Protein AF-A8WKH9-F1 (afdb_monomer_lite)

Foldseek 3Di:
DDPPDLDLVLLLVLLVVLLVCLVVVVLQVNLVSLVVSLVSCCVVPNDQFLLNVLSVVLNVCSVVVPDDDSVVSSVSSDPPDRDRDPVVVVCVVVVNDDDDPPPPDDDDDDDDD

pLDDT: mean 79.99, std 15.85, range [44.28, 95.06]

Sequence (113 aa):
MCFPKADRHVGFQLLHIVKALVEKDERDEAMPYAFDAMNIFEVCFGLDHPYYLQTLALWTYLEKKLPKTKEELVQLTNFSDNRPIDIVTLLKRANMLPSSPYAASTAQPVSTA

Secondary structure (DSSP, 8-state):
---TT--HHHHHHHHHHHHHHHHTT-HHHHHHHHHHHHHHHHHHH-TTSHHHHHHHHHHHHHHTT----HHHHHHHH-----PPP-HHHHHHHTT-SPS-TTSS---------

Structure (mmCIF, N/CA/C/O backbone):
data_AF-A8WKH9-F1
#
_entry.id   AF-A8WKH9-F1
#
loop_
_atom_site.group_PDB
_atom_site.id
_atom_site.type_symbol
_atom_site.label_atom_id
_atom_site.label_alt_id
_atom_site.label_comp_id
_atom_site.label_asym_id
_atom_site.label_entity_id
_atom_site.label_seq_id
_atom_site.pdbx_PDB_ins_code
_atom_site.Cartn_x
_atom_site.Cartn_y
_atom_site.Cartn_z
_atom_site.occupancy
_atom_site.B_iso_or_equiv
_atom_site.auth_seq_id
_atom_site.auth_comp_id
_atom_site.auth_asym_id
_atom_site.auth_atom_id
_atom_site.pdbx_PDB_model_num
ATOM 1 N N . MET A 1 1 ? -0.936 -0.571 -24.341 1.00 44.84 1 MET A N 1
ATOM 2 C CA . MET A 1 1 ? -1.092 0.381 -23.224 1.00 44.84 1 MET A CA 1
ATOM 3 C C . MET A 1 1 ? 0.220 1.127 -23.087 1.00 44.84 1 MET A C 1
ATOM 5 O O . MET A 1 1 ? 1.225 0.512 -22.767 1.00 44.84 1 MET A O 1
ATOM 9 N N . CYS A 1 2 ? 0.251 2.402 -23.467 1.00 44.28 2 CYS A N 1
ATOM 10 C CA . CYS A 1 2 ? 1.398 3.262 -23.188 1.00 44.28 2 CYS A CA 1
ATOM 11 C C . CYS A 1 2 ? 1.405 3.477 -21.665 1.00 44.28 2 CYS A C 1
ATOM 13 O O . CYS A 1 2 ? 0.349 3.806 -21.131 1.00 44.28 2 CYS A O 1
ATOM 15 N N . PHE A 1 3 ? 2.521 3.234 -20.974 1.00 46.69 3 PHE A N 1
ATOM 16 C CA . PHE A 1 3 ? 2.698 3.504 -19.539 1.00 46.69 3 PHE A CA 1
ATOM 17 C C . PHE A 1 3 ? 3.619 4.724 -19.391 1.00 46.69 3 PHE A C 1
ATOM 19 O O . PHE A 1 3 ? 4.812 4.555 -19.152 1.00 46.69 3 PHE A O 1
ATOM 26 N N . PRO A 1 4 ? 3.143 5.973 -19.558 1.00 49.19 4 PRO A N 1
ATOM 27 C CA . PRO A 1 4 ? 4.038 7.121 -19.528 1.00 49.19 4 PRO A CA 1
ATOM 28 C C . PRO A 1 4 ? 4.477 7.516 -18.112 1.00 49.19 4 PRO A C 1
ATOM 30 O O . PRO A 1 4 ? 5.214 8.486 -17.989 1.00 49.19 4 PRO A O 1
ATOM 33 N N . LYS A 1 5 ? 4.006 6.865 -17.034 1.00 58.31 5 LYS A N 1
ATOM 34 C CA . LYS A 1 5 ? 4.234 7.356 -15.659 1.00 58.31 5 LYS A CA 1
ATOM 35 C C . LYS A 1 5 ? 4.304 6.272 -14.575 1.00 58.31 5 LYS A C 1
ATOM 37 O O . LYS A 1 5 ? 3.821 6.500 -13.471 1.00 58.31 5 LYS A O 1
ATOM 42 N N . ALA A 1 6 ? 4.928 5.120 -14.827 1.00 66.44 6 ALA A N 1
ATOM 43 C CA . ALA A 1 6 ? 5.422 4.286 -13.719 1.00 66.44 6 ALA A CA 1
ATOM 44 C C . ALA A 1 6 ? 6.651 4.972 -13.081 1.00 66.44 6 ALA A C 1
ATOM 46 O O . ALA A 1 6 ? 7.778 4.491 -13.154 1.00 66.44 6 ALA A O 1
ATOM 47 N N . ASP A 1 7 ? 6.438 6.181 -12.559 1.00 83.00 7 ASP A N 1
ATOM 48 C CA . ASP A 1 7 ? 7.432 6.962 -11.845 1.00 83.00 7 ASP A CA 1
ATOM 49 C C . ASP A 1 7 ? 7.248 6.685 -10.355 1.00 83.00 7 ASP A C 1
ATOM 51 O O . ASP A 1 7 ? 6.198 6.978 -9.776 1.00 83.00 7 ASP A O 1
ATOM 55 N N . ARG A 1 8 ? 8.291 6.142 -9.722 1.00 83.94 8 ARG A N 1
ATOM 56 C CA . ARG A 1 8 ? 8.298 5.837 -8.287 1.00 83.94 8 ARG A CA 1
ATOM 57 C C . ARG A 1 8 ? 7.854 7.023 -7.421 1.00 83.94 8 ARG A C 1
ATOM 59 O O . ARG A 1 8 ? 7.223 6.808 -6.392 1.00 83.94 8 ARG A O 1
ATOM 66 N N . HIS A 1 9 ? 8.152 8.265 -7.817 1.00 88.44 9 HIS A N 1
ATOM 67 C CA . HIS A 1 9 ? 7.784 9.457 -7.051 1.00 88.44 9 HIS A CA 1
ATOM 68 C C . HIS A 1 9 ? 6.270 9.670 -7.036 1.00 88.44 9 HIS A C 1
ATOM 70 O O . HIS A 1 9 ? 5.735 10.085 -6.012 1.00 88.44 9 HIS A O 1
ATOM 76 N N . VAL A 1 10 ? 5.575 9.326 -8.126 1.00 90.44 10 VAL A N 1
ATOM 77 C CA . VAL A 1 10 ? 4.106 9.339 -8.170 1.00 90.44 10 VAL A CA 1
ATOM 78 C C . VAL A 1 10 ? 3.547 8.306 -7.191 1.00 90.44 10 VAL A C 1
ATOM 80 O O . VAL A 1 10 ? 2.630 8.624 -6.442 1.00 90.44 10 VAL A O 1
ATOM 83 N N . GLY A 1 11 ? 4.154 7.117 -7.103 1.00 90.75 11 GLY A N 1
ATOM 84 C CA . GLY A 1 11 ? 3.787 6.106 -6.101 1.00 90.75 11 GLY A CA 1
ATOM 85 C C . GLY A 1 11 ? 3.882 6.630 -4.660 1.00 90.75 11 GLY A C 1
ATOM 86 O O . GLY A 1 11 ? 2.943 6.487 -3.879 1.00 90.75 11 GLY A O 1
ATOM 87 N N . PHE A 1 12 ? 4.969 7.329 -4.316 1.00 91.44 12 PHE A N 1
ATOM 88 C CA . PHE A 1 12 ? 5.108 7.955 -2.993 1.00 91.44 12 PHE A CA 1
ATOM 89 C C . PHE A 1 12 ? 4.119 9.108 -2.760 1.00 91.44 12 PHE A C 1
ATOM 91 O O . PHE A 1 12 ? 3.596 9.253 -1.656 1.00 91.44 12 PHE A O 1
ATOM 98 N N . GLN A 1 13 ? 3.823 9.915 -3.783 1.00 92.56 13 GLN A N 1
ATOM 99 C CA . GLN A 1 13 ? 2.819 10.981 -3.685 1.00 92.56 13 GLN A CA 1
ATOM 100 C C . GLN A 1 13 ? 1.420 10.423 -3.411 1.00 92.56 13 GLN A C 1
ATOM 102 O O . GLN A 1 13 ? 0.714 10.944 -2.549 1.00 92.56 13 GLN A O 1
ATOM 107 N N . LEU A 1 14 ? 1.044 9.341 -4.096 1.00 93.50 14 LEU A N 1
ATOM 108 C CA . LEU A 1 14 ? -0.220 8.646 -3.859 1.00 93.50 14 LEU A CA 1
ATOM 109 C C . LEU A 1 14 ? -0.314 8.149 -2.415 1.00 93.50 14 LEU A C 1
ATOM 111 O O . LEU A 1 14 ? -1.353 8.303 -1.784 1.00 93.50 14 LEU A O 1
ATOM 115 N N . LEU A 1 15 ? 0.779 7.652 -1.838 1.00 93.12 15 LEU A N 1
ATOM 116 C CA . LEU A 1 15 ? 0.777 7.215 -0.442 1.00 93.12 15 LEU A CA 1
ATOM 117 C C . LEU A 1 15 ? 0.645 8.344 0.575 1.00 93.12 15 LEU A C 1
ATOM 119 O O . LEU A 1 15 ? 0.023 8.143 1.617 1.00 93.12 15 LEU A O 1
ATOM 123 N N . HIS A 1 16 ? 1.146 9.542 0.276 1.00 93.44 16 HIS A N 1
ATOM 124 C CA . HIS A 1 16 ? 0.848 10.712 1.102 1.00 93.44 16 HIS A CA 1
ATOM 125 C C . HIS A 1 16 ? -0.643 11.073 1.067 1.00 93.44 16 HIS A C 1
ATOM 127 O O . HIS A 1 16 ? -1.203 11.434 2.103 1.00 93.44 16 HIS A O 1
ATOM 133 N N . ILE A 1 17 ? -1.297 10.934 -0.091 1.00 94.19 17 ILE A N 1
ATOM 134 C CA . ILE A 1 17 ? -2.749 11.130 -0.219 1.00 94.19 17 ILE A CA 1
ATOM 135 C C . ILE A 1 17 ? -3.492 10.066 0.596 1.00 94.19 17 ILE A C 1
ATOM 137 O O . ILE A 1 17 ? -4.343 10.409 1.413 1.00 94.19 17 ILE A O 1
ATOM 141 N N . VAL A 1 18 ? -3.119 8.790 0.448 1.00 94.31 18 VAL A N 1
ATOM 142 C CA . VAL A 1 18 ? -3.693 7.677 1.222 1.00 94.31 18 VAL A CA 1
ATOM 143 C C . VAL A 1 18 ? -3.569 7.929 2.722 1.00 94.31 18 VAL A C 1
ATOM 145 O O . VAL A 1 18 ? -4.553 7.790 3.443 1.00 94.31 18 VAL A O 1
ATOM 148 N N . LYS A 1 19 ? -2.392 8.353 3.196 1.00 94.38 19 LYS A N 1
ATOM 149 C CA . LYS A 1 19 ? -2.171 8.698 4.604 1.00 94.38 19 LYS A CA 1
ATOM 150 C C . LYS A 1 19 ? -3.145 9.777 5.083 1.00 94.38 19 LYS A C 1
ATOM 152 O O . LYS A 1 19 ? -3.798 9.583 6.105 1.00 94.38 19 LYS A O 1
ATOM 157 N N . ALA A 1 20 ? -3.276 10.872 4.335 1.00 94.88 20 ALA A N 1
ATOM 158 C CA . ALA A 1 20 ? -4.173 11.969 4.692 1.00 94.88 20 ALA A CA 1
ATOM 159 C C . ALA A 1 20 ? -5.651 11.534 4.733 1.00 94.88 20 ALA A C 1
ATOM 161 O O . ALA A 1 20 ? -6.395 11.961 5.613 1.00 94.88 20 ALA A O 1
ATOM 162 N N . LEU A 1 21 ? -6.077 10.668 3.809 1.00 94.50 21 LEU A N 1
ATOM 163 C CA . LEU A 1 21 ? -7.440 10.128 3.774 1.00 94.50 21 LEU A CA 1
ATOM 164 C C . LEU A 1 21 ? -7.699 9.161 4.939 1.00 94.50 21 LEU A C 1
ATOM 166 O O . LEU A 1 21 ? -8.734 9.239 5.595 1.00 94.50 21 LEU A O 1
ATOM 170 N N . VAL A 1 22 ? -6.737 8.293 5.266 1.00 92.81 22 VAL A N 1
ATOM 171 C CA . VAL A 1 22 ? -6.828 7.382 6.420 1.00 92.81 22 VAL A CA 1
ATOM 172 C C . VAL A 1 22 ? -6.906 8.156 7.741 1.00 92.81 22 VAL A C 1
ATOM 174 O O . VAL A 1 22 ? -7.696 7.790 8.612 1.00 92.81 22 VAL A O 1
ATOM 177 N N . GLU A 1 23 ? -6.143 9.243 7.891 1.00 92.81 23 GLU A N 1
ATOM 178 C CA . GLU A 1 23 ? -6.214 10.129 9.064 1.00 92.81 23 GLU A CA 1
ATOM 179 C C . GLU A 1 23 ? -7.608 10.768 9.219 1.00 92.81 23 GLU A C 1
ATOM 181 O O . GLU A 1 23 ? -8.110 10.895 10.339 1.00 92.81 23 GLU A O 1
ATOM 186 N N . LYS A 1 24 ? -8.276 11.082 8.101 1.00 93.44 24 LYS A N 1
ATOM 187 C CA . LYS A 1 24 ? -9.663 11.581 8.057 1.00 93.44 24 LYS A CA 1
ATOM 188 C C . LYS A 1 24 ? -10.739 10.496 8.165 1.00 93.44 24 LYS A C 1
ATOM 190 O O . LYS A 1 24 ? -11.915 10.829 8.246 1.00 93.44 24 LYS A O 1
ATOM 195 N N . ASP A 1 25 ? -10.355 9.219 8.220 1.00 90.94 25 ASP A N 1
ATOM 196 C CA . ASP A 1 25 ? -11.254 8.053 8.143 1.00 90.94 25 ASP A CA 1
ATOM 197 C C . ASP A 1 25 ? -11.980 7.871 6.796 1.00 90.94 25 ASP A C 1
ATOM 199 O O . ASP A 1 25 ? -12.921 7.087 6.690 1.00 90.94 25 ASP A O 1
ATOM 203 N N . GLU A 1 26 ? -11.506 8.527 5.739 1.00 93.94 26 GLU A N 1
ATOM 204 C CA . GLU A 1 26 ? -12.026 8.438 4.369 1.00 93.94 26 GLU A CA 1
ATOM 205 C C . GLU A 1 26 ? -11.434 7.202 3.656 1.00 93.94 26 GLU A C 1
ATOM 207 O O . GLU A 1 26 ? -10.787 7.281 2.612 1.00 93.94 26 GLU A O 1
ATOM 212 N N . ARG A 1 27 ? -11.609 6.015 4.259 1.00 91.62 27 ARG A N 1
ATOM 213 C CA . ARG A 1 27 ? -10.962 4.760 3.815 1.00 91.62 27 ARG A CA 1
ATOM 214 C C . ARG A 1 27 ? -11.399 4.311 2.421 1.00 91.62 27 ARG A C 1
ATOM 216 O O . ARG A 1 27 ? -10.579 3.791 1.667 1.00 91.62 27 ARG A O 1
ATOM 223 N N . ASP A 1 28 ? -12.671 4.519 2.089 1.00 93.06 28 ASP A N 1
ATOM 224 C CA . ASP A 1 28 ? -13.226 4.171 0.777 1.00 93.06 28 ASP A CA 1
ATOM 225 C C . ASP A 1 28 ? -12.594 5.030 -0.338 1.00 93.06 28 ASP A C 1
ATOM 227 O O . ASP A 1 28 ? -12.317 4.523 -1.424 1.00 93.06 28 ASP A O 1
ATOM 231 N N . GLU A 1 29 ? -12.277 6.299 -0.052 1.00 93.81 29 GLU A N 1
ATOM 232 C CA . GLU A 1 29 ? -11.563 7.182 -0.983 1.00 93.81 29 GLU A CA 1
ATOM 233 C C . GLU A 1 29 ? -10.070 6.855 -1.059 1.00 93.81 29 GLU A C 1
ATOM 235 O O . GLU A 1 29 ? -9.459 7.003 -2.113 1.00 93.81 29 GLU A O 1
ATOM 240 N N . ALA A 1 30 ? -9.473 6.373 0.035 1.00 94.06 30 ALA A N 1
ATOM 241 C CA . ALA A 1 30 ? -8.062 5.991 0.092 1.00 94.06 30 ALA A CA 1
ATOM 242 C C . ALA A 1 30 ? -7.735 4.747 -0.756 1.00 94.06 30 ALA A C 1
ATOM 244 O O . ALA A 1 30 ? -6.632 4.627 -1.292 1.00 94.06 30 ALA A O 1
ATOM 245 N N . MET A 1 31 ? -8.687 3.820 -0.885 1.00 94.44 31 MET A N 1
ATOM 246 C CA . MET A 1 31 ? -8.515 2.534 -1.566 1.00 94.44 31 MET A CA 1
ATOM 247 C C . MET A 1 31 ? -7.989 2.639 -3.015 1.00 94.44 31 MET A C 1
ATOM 249 O O . MET A 1 31 ? -6.982 1.984 -3.302 1.00 94.44 31 MET A O 1
ATOM 253 N N . PRO A 1 32 ? -8.595 3.420 -3.936 1.00 94.44 32 PRO A N 1
ATOM 254 C CA . PRO A 1 32 ? -8.101 3.525 -5.312 1.00 94.44 32 PRO A CA 1
ATOM 255 C C . PRO A 1 32 ? -6.677 4.094 -5.393 1.00 94.44 32 PRO A C 1
ATOM 257 O O . PRO A 1 32 ? -5.867 3.600 -6.171 1.00 94.44 32 PRO A O 1
ATOM 260 N N . TYR A 1 33 ? -6.321 5.059 -4.538 1.00 95.06 33 TYR A N 1
ATOM 261 C CA . TYR A 1 33 ? -4.959 5.605 -4.506 1.00 95.06 33 TYR A CA 1
ATOM 262 C C . TYR A 1 33 ? -3.933 4.579 -4.003 1.00 95.06 33 TYR A C 1
ATOM 264 O O . TYR A 1 33 ? -2.812 4.532 -4.510 1.00 95.06 33 TYR A O 1
ATOM 272 N N . ALA A 1 34 ? -4.308 3.736 -3.034 1.00 94.31 34 ALA A N 1
ATOM 273 C CA . ALA A 1 34 ? -3.459 2.643 -2.563 1.00 94.31 34 ALA A CA 1
ATOM 274 C C . ALA A 1 34 ? -3.245 1.578 -3.654 1.00 94.31 34 ALA A C 1
ATOM 276 O O . ALA A 1 34 ? -2.133 1.072 -3.803 1.00 94.31 34 ALA A O 1
ATOM 277 N N . PHE A 1 35 ? -4.281 1.280 -4.445 1.00 94.69 35 PHE A N 1
ATOM 278 C CA . PHE A 1 35 ? -4.195 0.371 -5.589 1.00 94.69 35 PHE A CA 1
ATOM 279 C C . PHE A 1 35 ? -3.263 0.910 -6.685 1.00 94.69 35 PHE A C 1
ATOM 281 O O . PHE A 1 35 ? -2.373 0.198 -7.152 1.00 94.69 35 PHE A O 1
ATOM 288 N N . ASP A 1 36 ? -3.399 2.186 -7.050 1.00 93.94 36 ASP A N 1
ATOM 289 C CA . ASP A 1 36 ? -2.523 2.815 -8.044 1.00 93.94 36 ASP A CA 1
ATOM 290 C C . ASP A 1 36 ? -1.061 2.863 -7.570 1.00 93.94 36 ASP A C 1
ATOM 292 O O . ASP A 1 36 ? -0.146 2.555 -8.339 1.00 93.94 36 ASP A O 1
ATOM 296 N N . ALA A 1 37 ? -0.823 3.177 -6.290 1.00 92.94 37 ALA A N 1
ATOM 297 C CA . ALA A 1 37 ? 0.515 3.157 -5.701 1.00 92.94 37 ALA A CA 1
ATOM 298 C C . ALA A 1 37 ? 1.138 1.752 -5.731 1.00 92.94 37 ALA A C 1
ATOM 300 O O . ALA A 1 37 ? 2.309 1.604 -6.086 1.00 92.94 37 ALA A O 1
ATOM 301 N N . MET A 1 38 ? 0.348 0.721 -5.408 1.00 93.94 38 MET A N 1
ATOM 302 C CA . MET A 1 38 ? 0.768 -0.680 -5.466 1.00 93.94 38 MET A CA 1
ATOM 303 C C . MET A 1 38 ? 1.217 -1.068 -6.877 1.00 93.94 38 MET A C 1
ATOM 305 O O . MET A 1 38 ? 2.319 -1.591 -7.035 1.00 93.94 38 MET A O 1
ATOM 309 N N . ASN A 1 39 ? 0.412 -0.757 -7.897 1.00 92.31 39 ASN A N 1
ATOM 310 C CA . ASN A 1 39 ? 0.727 -1.071 -9.294 1.00 92.31 39 ASN A CA 1
ATOM 311 C C . ASN A 1 39 ? 2.011 -0.370 -9.764 1.00 92.31 39 ASN A C 1
ATOM 313 O O . ASN A 1 39 ? 2.823 -0.957 -10.478 1.00 92.31 39 ASN A O 1
ATOM 317 N N . ILE A 1 40 ? 2.235 0.883 -9.347 1.00 91.31 40 ILE A N 1
ATOM 318 C CA . ILE A 1 40 ? 3.487 1.594 -9.649 1.00 91.31 40 ILE A CA 1
ATOM 319 C C . ILE A 1 40 ? 4.672 0.890 -8.984 1.00 91.31 40 ILE A C 1
ATOM 321 O O . ILE A 1 40 ? 5.702 0.691 -9.623 1.00 91.31 40 ILE A O 1
ATOM 325 N N . PHE A 1 41 ? 4.548 0.494 -7.717 1.00 90.94 41 PHE A N 1
ATOM 326 C CA . PHE A 1 41 ? 5.633 -0.177 -7.003 1.00 90.94 41 PHE A CA 1
ATOM 327 C C . PHE A 1 41 ? 5.935 -1.575 -7.527 1.00 90.94 41 PHE A C 1
ATOM 329 O O . PHE A 1 41 ? 7.107 -1.946 -7.574 1.00 90.94 41 PHE A O 1
ATOM 336 N N . GLU A 1 42 ? 4.924 -2.306 -7.984 1.00 91.06 42 GLU A N 1
ATOM 337 C CA . GLU A 1 42 ? 5.105 -3.571 -8.691 1.00 91.06 42 GLU A CA 1
ATOM 338 C C . GLU A 1 42 ? 5.994 -3.387 -9.923 1.00 91.06 42 GLU A C 1
ATOM 340 O O . GLU A 1 42 ? 6.993 -4.086 -10.081 1.00 91.06 42 GLU A O 1
ATOM 345 N N . VAL A 1 43 ? 5.676 -2.397 -10.762 1.00 89.69 43 VAL A N 1
ATOM 346 C CA . VAL A 1 43 ? 6.419 -2.125 -11.999 1.00 89.69 43 VAL A CA 1
ATOM 347 C C . VAL A 1 43 ? 7.816 -1.563 -11.716 1.00 89.69 43 VAL A C 1
ATOM 349 O O . VAL A 1 43 ? 8.771 -1.916 -12.406 1.00 89.69 43 VAL A O 1
ATOM 352 N N . CYS A 1 44 ? 7.962 -0.682 -10.722 1.00 89.06 44 CYS A N 1
ATOM 353 C CA . CYS A 1 44 ? 9.234 -0.017 -10.427 1.00 89.06 44 CYS A CA 1
ATOM 354 C C . CYS A 1 44 ? 10.222 -0.884 -9.641 1.00 89.06 44 CYS A C 1
ATOM 356 O O . CYS A 1 44 ? 11.429 -0.751 -9.845 1.00 89.06 44 CYS A O 1
ATOM 358 N N . PHE A 1 45 ? 9.738 -1.702 -8.705 1.00 87.12 45 PHE A N 1
ATOM 359 C CA . PHE A 1 45 ? 10.585 -2.415 -7.747 1.00 87.12 45 PHE A CA 1
ATOM 360 C C . PHE A 1 45 ? 10.453 -3.940 -7.813 1.00 87.12 45 PHE A C 1
ATOM 362 O O . PHE A 1 45 ? 11.364 -4.639 -7.370 1.00 87.12 45 PHE A O 1
ATOM 369 N N . GLY A 1 46 ? 9.354 -4.458 -8.363 1.00 86.56 46 GLY A N 1
ATOM 370 C CA . GLY A 1 46 ? 9.042 -5.884 -8.383 1.00 86.56 46 GLY A CA 1
ATOM 371 C C . GLY A 1 46 ? 8.254 -6.363 -7.159 1.00 86.56 46 GLY A C 1
ATOM 372 O O . GLY A 1 46 ? 8.117 -5.667 -6.151 1.00 86.56 46 GLY A O 1
ATOM 373 N N . LEU A 1 47 ? 7.744 -7.592 -7.265 1.00 87.38 47 LEU A N 1
ATOM 374 C CA . LEU A 1 47 ? 6.828 -8.212 -6.297 1.00 87.38 47 LEU A CA 1
ATOM 375 C C . LEU A 1 47 ? 7.473 -8.527 -4.938 1.00 87.38 47 LEU A C 1
ATOM 377 O O . LEU A 1 47 ? 6.788 -8.560 -3.921 1.00 87.38 47 LEU A O 1
ATOM 381 N N . ASP A 1 48 ? 8.788 -8.729 -4.900 1.00 84.25 48 ASP A N 1
ATOM 382 C CA . ASP A 1 48 ? 9.503 -9.073 -3.664 1.00 84.25 48 ASP A CA 1
ATOM 383 C C . ASP A 1 48 ? 9.955 -7.835 -2.876 1.00 84.25 48 ASP A C 1
ATOM 385 O O . ASP A 1 48 ? 10.530 -7.946 -1.789 1.00 84.25 48 ASP A O 1
ATOM 389 N N . HIS A 1 49 ? 9.720 -6.631 -3.408 1.00 83.88 49 HIS A N 1
ATOM 390 C CA . HIS A 1 49 ? 10.199 -5.415 -2.772 1.00 83.88 49 HIS A CA 1
ATOM 391 C C . HIS A 1 49 ? 9.339 -5.046 -1.550 1.00 83.88 49 HIS A C 1
ATOM 393 O O . HIS A 1 49 ? 8.107 -5.028 -1.653 1.00 83.88 49 HIS A O 1
ATOM 399 N N . PRO A 1 50 ? 9.945 -4.650 -0.410 1.00 86.38 50 PRO A N 1
ATOM 400 C CA . PRO A 1 50 ? 9.212 -4.259 0.796 1.00 86.38 50 PRO A CA 1
ATOM 401 C C . PRO A 1 50 ? 8.139 -3.198 0.535 1.00 86.38 50 PRO A C 1
ATOM 403 O O . PRO A 1 50 ? 7.043 -3.292 1.075 1.00 86.38 50 PRO A O 1
ATOM 406 N N . TYR A 1 51 ? 8.415 -2.223 -0.335 1.00 88.75 51 TYR A N 1
ATOM 407 C CA . TYR A 1 51 ? 7.448 -1.170 -0.667 1.00 88.75 51 TYR A CA 1
ATOM 408 C C . TYR A 1 51 ? 6.201 -1.700 -1.372 1.00 88.75 51 TYR A C 1
ATOM 410 O O . TYR A 1 51 ? 5.097 -1.252 -1.061 1.00 88.75 51 TYR A O 1
ATOM 418 N N . TYR A 1 52 ? 6.360 -2.661 -2.287 1.00 90.62 52 TYR A N 1
ATOM 419 C CA . TYR A 1 52 ? 5.224 -3.316 -2.927 1.00 90.62 52 TYR A CA 1
ATOM 420 C C . TYR A 1 52 ? 4.425 -4.108 -1.890 1.00 90.62 52 TYR A C 1
ATOM 422 O O . TYR A 1 52 ? 3.237 -3.855 -1.729 1.00 90.62 52 TYR A O 1
ATOM 430 N N . LEU A 1 53 ? 5.079 -4.981 -1.117 1.00 90.62 53 LEU A N 1
ATOM 431 C CA . LEU A 1 53 ? 4.414 -5.839 -0.126 1.00 90.62 53 LEU A CA 1
ATOM 432 C C . LEU A 1 53 ? 3.678 -5.039 0.958 1.00 90.62 53 LEU A C 1
ATOM 434 O O . LEU A 1 53 ? 2.559 -5.376 1.343 1.00 90.62 53 LEU A O 1
ATOM 438 N N . GLN A 1 54 ? 4.288 -3.959 1.444 1.00 90.81 54 GLN A N 1
ATOM 439 C CA . GLN A 1 54 ? 3.696 -3.088 2.455 1.00 90.81 54 GLN A CA 1
ATOM 440 C C . GLN A 1 54 ? 2.492 -2.310 1.897 1.00 90.81 54 GLN A C 1
ATOM 442 O O . GLN A 1 54 ? 1.478 -2.169 2.583 1.00 90.81 54 GLN A O 1
ATOM 447 N N . THR A 1 55 ? 2.563 -1.878 0.636 1.00 92.38 55 THR A N 1
ATOM 448 C CA . THR A 1 55 ? 1.453 -1.188 -0.041 1.00 92.38 55 THR A CA 1
ATOM 449 C C . THR A 1 55 ? 0.325 -2.152 -0.414 1.00 92.38 55 THR A C 1
ATOM 451 O O . THR A 1 55 ? -0.846 -1.821 -0.243 1.00 92.38 55 THR A O 1
ATOM 454 N N . LEU A 1 56 ? 0.659 -3.377 -0.823 1.00 93.50 56 LEU A N 1
ATOM 455 C CA . LEU A 1 56 ? -0.279 -4.479 -1.041 1.00 93.50 56 LEU A CA 1
ATOM 456 C C . LEU A 1 56 ? -1.045 -4.805 0.244 1.00 93.50 56 LEU A C 1
ATOM 458 O O . LEU A 1 56 ? -2.269 -4.949 0.221 1.00 93.50 56 LEU A O 1
ATOM 462 N N . ALA A 1 57 ? -0.344 -4.881 1.379 1.00 91.94 57 ALA A N 1
ATOM 463 C CA . ALA A 1 57 ? -0.976 -5.084 2.676 1.00 91.94 57 ALA A CA 1
ATOM 464 C C . ALA A 1 57 ? -1.952 -3.942 2.993 1.00 91.94 57 ALA A C 1
ATOM 466 O O . ALA A 1 57 ? -3.103 -4.210 3.334 1.00 91.94 57 ALA A O 1
ATOM 467 N N . LEU A 1 58 ? -1.522 -2.685 2.836 1.00 92.69 58 LEU A N 1
ATOM 468 C CA . LEU A 1 58 ? -2.365 -1.504 3.043 1.00 92.69 58 LEU A CA 1
ATOM 469 C C . LEU A 1 58 ? -3.637 -1.549 2.189 1.00 92.69 58 LEU A C 1
ATOM 471 O O . LEU A 1 58 ? -4.735 -1.434 2.730 1.00 92.69 58 LEU A O 1
ATOM 475 N N . TRP A 1 59 ? -3.496 -1.769 0.882 1.00 94.31 59 TRP A N 1
ATOM 476 C CA . TRP A 1 59 ? -4.630 -1.893 -0.029 1.00 94.31 59 TRP A CA 1
ATOM 477 C C . TRP A 1 59 ? -5.566 -3.038 0.380 1.00 94.31 59 TRP A C 1
ATOM 479 O O . TRP A 1 59 ? -6.772 -2.826 0.468 1.00 94.31 59 TRP A O 1
ATOM 489 N N . THR A 1 60 ? -5.028 -4.206 0.747 1.00 92.50 60 THR A N 1
ATOM 490 C CA . THR A 1 60 ? -5.832 -5.360 1.191 1.00 92.50 60 THR A CA 1
ATOM 491 C C . THR A 1 60 ? -6.657 -5.039 2.444 1.00 92.50 60 THR A C 1
ATOM 493 O O . THR A 1 60 ? -7.810 -5.462 2.551 1.00 92.50 60 THR A O 1
ATOM 496 N N . TYR A 1 61 ? -6.097 -4.291 3.404 1.00 92.25 61 TYR A N 1
ATOM 497 C CA . TYR A 1 61 ? -6.837 -3.859 4.597 1.00 92.25 61 TYR A CA 1
ATOM 498 C C . TYR A 1 61 ? -7.985 -2.906 4.249 1.00 92.25 61 TYR A C 1
ATOM 500 O O . TYR A 1 61 ? -9.061 -3.018 4.844 1.00 92.25 61 TYR A O 1
ATOM 508 N N . LEU A 1 62 ? -7.764 -1.995 3.295 1.00 91.31 62 LEU A N 1
ATOM 509 C CA . LEU A 1 62 ? -8.777 -1.048 2.827 1.00 91.31 62 LEU A CA 1
ATOM 510 C C . LEU A 1 62 ? -9.885 -1.759 2.035 1.00 91.31 62 LEU A C 1
ATOM 512 O O . LEU A 1 62 ? -11.060 -1.559 2.332 1.00 91.31 62 LEU A O 1
ATOM 516 N N . GLU A 1 63 ? -9.523 -2.644 1.105 1.00 93.19 63 GLU A N 1
ATOM 517 C CA . GLU A 1 63 ? -10.457 -3.399 0.260 1.00 93.19 63 GLU A CA 1
ATOM 518 C C . GLU A 1 63 ? -11.364 -4.314 1.094 1.00 93.19 63 GLU A C 1
ATOM 520 O O . GLU A 1 63 ? -12.590 -4.280 0.977 1.00 93.19 63 GLU A O 1
ATOM 525 N N . LYS A 1 64 ? -10.773 -5.117 1.987 1.00 91.44 64 LYS A N 1
ATOM 526 C CA . LYS A 1 64 ? -11.517 -6.093 2.798 1.00 91.44 64 LYS A CA 1
ATOM 527 C C . LYS A 1 64 ? -12.212 -5.481 4.014 1.00 91.44 64 LYS A C 1
ATOM 529 O O . LYS A 1 64 ? -12.834 -6.218 4.778 1.00 91.44 64 LYS A O 1
ATOM 534 N N . LYS A 1 65 ? -12.087 -4.164 4.222 1.00 87.62 65 LYS A N 1
ATOM 535 C CA . LYS A 1 65 ? -12.618 -3.429 5.387 1.00 87.62 65 LYS A CA 1
ATOM 536 C C . LYS A 1 65 ? -12.280 -4.114 6.714 1.00 87.62 65 LYS A C 1
ATOM 538 O O . LYS A 1 65 ? -13.106 -4.212 7.621 1.00 87.62 65 LYS A O 1
ATOM 543 N N . LEU A 1 66 ? -11.055 -4.628 6.809 1.00 86.12 66 LEU A N 1
ATOM 544 C CA . LEU A 1 66 ? -10.600 -5.367 7.981 1.00 86.12 66 LEU A CA 1
ATOM 545 C C . LEU A 1 66 ? -10.464 -4.426 9.191 1.00 86.12 66 LEU A C 1
ATOM 547 O O . LEU A 1 66 ? -10.092 -3.257 9.029 1.00 86.12 66 LEU A O 1
ATOM 551 N N . PRO A 1 67 ? -10.730 -4.916 10.416 1.00 81.62 67 PRO A N 1
ATOM 552 C CA . PRO A 1 67 ? -10.633 -4.105 11.620 1.00 81.62 67 PRO A CA 1
ATOM 553 C C . PRO A 1 67 ? -9.161 -3.826 11.950 1.00 8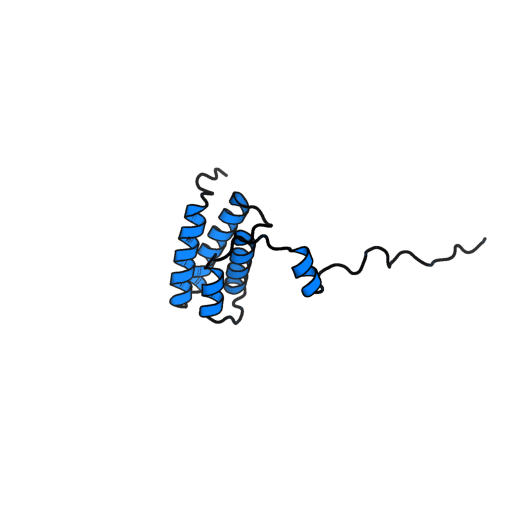1.62 67 PRO A C 1
ATOM 555 O O . PRO A 1 67 ? -8.495 -4.618 12.610 1.00 81.62 67 PRO A O 1
ATOM 558 N N . LYS A 1 68 ? -8.658 -2.686 11.473 1.00 83.44 68 LYS A N 1
ATOM 559 C CA . LYS A 1 68 ? -7.374 -2.095 11.868 1.00 83.44 68 LYS A CA 1
ATOM 560 C C . LYS A 1 68 ? -7.558 -0.677 12.385 1.00 83.44 68 LYS A C 1
ATOM 562 O O . LYS A 1 68 ? -8.442 0.053 11.906 1.00 83.44 68 LYS A O 1
ATOM 567 N N . THR A 1 69 ? -6.713 -0.288 13.342 1.00 88.31 69 THR A N 1
ATOM 568 C CA . THR A 1 69 ? -6.709 1.089 13.848 1.00 88.31 69 THR A CA 1
ATOM 569 C C . THR A 1 69 ? -6.090 2.037 12.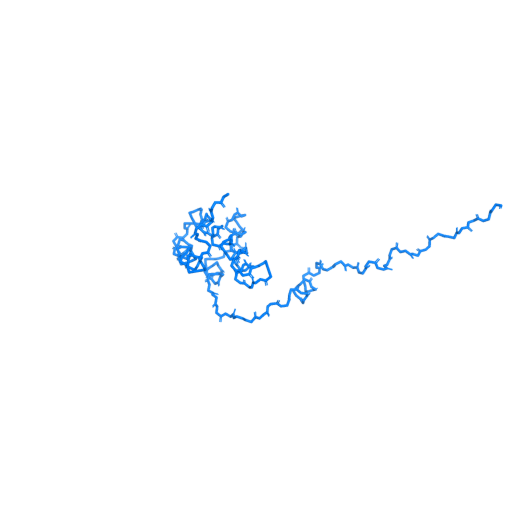823 1.00 88.31 69 THR A C 1
ATOM 571 O O . THR A 1 69 ? -5.361 1.624 11.916 1.00 88.31 69 THR A O 1
ATOM 574 N N . LYS A 1 70 ? -6.404 3.330 12.938 1.00 86.94 70 LYS A N 1
ATOM 575 C CA . LYS A 1 70 ? -5.892 4.352 12.013 1.00 86.94 70 LYS A CA 1
ATOM 576 C C . LYS A 1 70 ? -4.371 4.425 12.088 1.00 86.94 70 LYS A C 1
ATOM 578 O O . LYS A 1 70 ? -3.708 4.502 11.062 1.00 86.94 70 LYS A O 1
ATOM 583 N N . GLU A 1 71 ? -3.820 4.311 13.291 1.00 85.88 71 GLU A N 1
ATOM 584 C CA . GLU A 1 71 ? -2.385 4.361 13.558 1.00 85.88 71 GLU A CA 1
ATOM 585 C C . GLU A 1 71 ? -1.656 3.207 12.867 1.00 85.88 71 GLU A C 1
ATOM 587 O O . GLU A 1 71 ? -0.621 3.421 12.240 1.00 85.88 71 GLU A O 1
ATOM 592 N N . GLU A 1 72 ? -2.215 1.995 12.915 1.00 87.06 72 GLU A N 1
ATOM 593 C CA . GLU A 1 72 ? -1.646 0.829 12.238 1.00 87.06 72 GLU A CA 1
ATOM 594 C C . GLU A 1 72 ? -1.694 0.952 10.710 1.00 87.06 72 GLU A C 1
ATOM 596 O O . GLU A 1 72 ? -0.796 0.456 10.031 1.00 87.06 72 GLU A O 1
ATOM 601 N N . LEU A 1 73 ? -2.730 1.589 10.154 1.00 86.31 73 LEU A N 1
ATOM 602 C CA . LEU A 1 73 ? -2.824 1.857 8.715 1.00 86.31 73 LEU A CA 1
ATOM 603 C C . LEU A 1 73 ? -1.847 2.958 8.286 1.00 86.31 73 LEU A C 1
ATOM 605 O O . LEU A 1 73 ? -1.172 2.819 7.269 1.00 86.31 73 LEU A O 1
ATOM 609 N N . VAL A 1 74 ? -1.700 4.015 9.087 1.00 86.94 74 VAL A N 1
ATOM 610 C CA . VAL A 1 74 ? -0.718 5.080 8.841 1.00 86.94 74 VAL A CA 1
ATOM 611 C C . VAL A 1 74 ? 0.708 4.537 8.933 1.00 86.94 74 VAL A C 1
ATOM 613 O O . VAL A 1 74 ? 1.551 4.899 8.114 1.00 86.94 74 VAL A O 1
ATOM 616 N N . GLN A 1 75 ? 0.993 3.614 9.854 1.00 86.00 75 GLN A N 1
ATOM 617 C CA . GLN A 1 75 ? 2.293 2.938 9.917 1.00 86.00 75 GLN A CA 1
ATOM 618 C C . GLN A 1 75 ? 2.631 2.201 8.616 1.00 86.00 75 GLN A C 1
ATOM 620 O O . GLN A 1 75 ? 3.786 2.226 8.200 1.00 86.00 75 GLN A O 1
ATOM 625 N N . LEU A 1 76 ? 1.640 1.625 7.926 1.00 84.44 76 LEU A N 1
ATOM 626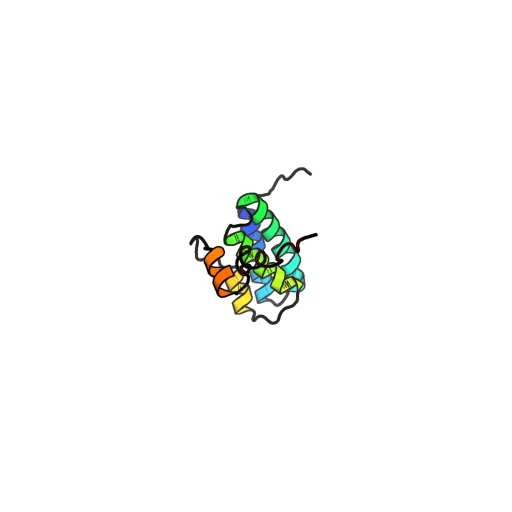 C CA . LEU A 1 76 ? 1.853 0.987 6.624 1.00 84.44 76 LEU A CA 1
ATOM 627 C C . LEU A 1 76 ? 2.205 1.990 5.512 1.00 84.44 76 LEU A C 1
ATOM 629 O O . LEU A 1 76 ? 2.776 1.579 4.512 1.00 84.44 76 LEU A O 1
ATOM 633 N N . THR A 1 77 ? 1.954 3.289 5.682 1.00 83.75 77 THR A N 1
ATOM 634 C CA . THR A 1 77 ? 2.386 4.326 4.719 1.00 83.75 77 THR A CA 1
ATOM 635 C C . THR A 1 77 ? 3.806 4.844 4.969 1.00 83.75 77 THR A C 1
ATOM 637 O O . THR A 1 77 ? 4.385 5.498 4.104 1.00 83.75 77 THR A O 1
ATOM 640 N N . ASN A 1 78 ? 4.389 4.554 6.137 1.00 82.69 78 ASN A N 1
ATOM 641 C CA . ASN A 1 78 ? 5.729 5.006 6.493 1.0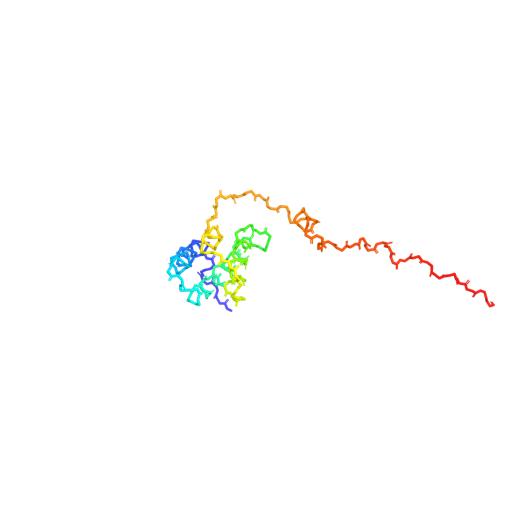0 82.69 78 ASN A CA 1
ATOM 642 C C . ASN A 1 78 ? 6.775 3.948 6.105 1.00 82.69 78 ASN A C 1
ATOM 644 O O . ASN A 1 78 ? 6.860 2.879 6.712 1.00 82.69 78 ASN A O 1
ATOM 648 N N . PHE A 1 79 ? 7.618 4.268 5.123 1.00 73.50 79 PHE A N 1
ATOM 649 C CA . PHE A 1 79 ? 8.754 3.433 4.722 1.00 73.50 79 PHE A CA 1
ATOM 650 C C . PHE A 1 79 ? 10.013 3.857 5.471 1.00 73.50 79 PHE A C 1
ATOM 652 O O . PHE A 1 79 ? 10.872 4.561 4.948 1.00 73.50 79 PHE A O 1
ATOM 659 N N . SER A 1 80 ? 10.095 3.464 6.737 1.00 60.81 80 SER A N 1
ATOM 660 C CA . SER A 1 80 ? 11.237 3.796 7.597 1.00 60.81 80 SER A CA 1
ATOM 661 C C . SER A 1 80 ? 12.443 2.883 7.363 1.00 60.81 80 SER A C 1
ATOM 663 O O . SER A 1 80 ? 13.528 3.165 7.865 1.00 60.81 80 SER A O 1
ATOM 665 N N . ASP A 1 81 ? 12.256 1.765 6.655 1.00 55.22 81 ASP A N 1
ATOM 666 C CA . ASP A 1 81 ? 13.221 0.675 6.631 1.00 55.22 81 ASP A CA 1
ATOM 667 C C . ASP A 1 81 ? 13.379 0.077 5.229 1.00 55.22 81 ASP A C 1
ATOM 669 O O . ASP A 1 81 ? 12.438 -0.471 4.659 1.00 55.22 81 ASP A O 1
ATOM 673 N N . ASN A 1 82 ? 14.597 0.159 4.690 1.00 55.19 82 ASN A N 1
ATOM 674 C CA . ASN A 1 82 ? 14.983 -0.472 3.421 1.00 55.19 82 ASN A CA 1
ATOM 675 C C . ASN A 1 82 ? 15.605 -1.855 3.641 1.00 55.19 82 ASN A C 1
ATOM 677 O O . ASN A 1 82 ? 16.293 -2.378 2.762 1.00 55.19 82 ASN A O 1
ATOM 681 N N . ARG A 1 83 ? 15.431 -2.436 4.833 1.00 58.97 83 ARG A N 1
ATOM 682 C CA . ARG A 1 83 ? 15.968 -3.758 5.129 1.00 58.97 83 ARG A CA 1
ATOM 683 C C . ARG A 1 83 ? 15.319 -4.799 4.205 1.00 58.97 83 ARG A C 1
ATOM 685 O O . ARG A 1 83 ? 14.091 -4.856 4.133 1.00 58.97 83 ARG A O 1
ATOM 692 N N . PRO A 1 84 ? 16.122 -5.628 3.511 1.00 57.66 84 PRO A N 1
ATOM 693 C CA . PRO A 1 84 ? 15.606 -6.740 2.727 1.00 57.66 84 PRO A CA 1
ATOM 694 C C . PRO A 1 84 ? 14.718 -7.627 3.601 1.00 57.66 84 PRO A C 1
ATOM 696 O O . PRO A 1 84 ? 15.117 -8.021 4.700 1.00 57.66 84 PRO A O 1
ATOM 699 N N . ILE A 1 85 ? 13.511 -7.923 3.126 1.00 64.94 85 ILE A N 1
ATOM 700 C CA . ILE A 1 85 ? 12.582 -8.804 3.828 1.00 64.94 85 ILE A CA 1
ATOM 701 C C . ILE A 1 85 ? 12.876 -10.240 3.400 1.00 64.94 85 ILE A C 1
ATOM 703 O O . ILE A 1 85 ? 12.766 -10.582 2.226 1.00 64.94 85 ILE A O 1
ATOM 707 N N . ASP A 1 86 ? 13.220 -11.097 4.359 1.00 75.81 86 ASP A N 1
ATOM 708 C CA . ASP A 1 86 ? 13.332 -12.534 4.120 1.00 75.81 86 ASP A CA 1
ATOM 709 C C . ASP A 1 86 ? 11.939 -13.185 4.153 1.00 75.81 86 ASP A C 1
ATOM 711 O O . ASP A 1 86 ? 11.409 -13.558 5.208 1.00 75.81 86 ASP A O 1
ATOM 715 N N . ILE A 1 87 ? 11.344 -13.306 2.965 1.00 74.25 87 ILE A N 1
ATOM 716 C CA . ILE A 1 87 ? 10.018 -13.893 2.746 1.00 74.25 87 ILE A CA 1
ATOM 717 C C . ILE A 1 87 ? 9.977 -15.349 3.234 1.00 74.25 87 ILE A C 1
ATOM 719 O O . ILE A 1 87 ? 8.972 -15.774 3.805 1.00 74.25 87 ILE A O 1
ATOM 723 N N . VAL A 1 88 ? 11.069 -16.111 3.098 1.00 80.19 88 VAL A N 1
ATOM 724 C CA . VAL A 1 88 ? 11.122 -17.520 3.526 1.00 80.19 88 VAL A CA 1
ATOM 725 C C . VAL A 1 88 ? 10.976 -17.616 5.040 1.00 80.19 88 VAL A C 1
ATOM 727 O O . VAL A 1 88 ? 10.195 -18.427 5.545 1.00 80.19 88 VAL A O 1
ATOM 730 N N . THR A 1 89 ? 11.673 -16.751 5.778 1.00 77.06 89 THR A N 1
ATOM 731 C CA . THR A 1 89 ? 11.557 -16.687 7.239 1.00 77.06 89 THR A CA 1
ATOM 732 C C . THR A 1 89 ? 10.149 -16.275 7.683 1.00 77.06 89 THR A C 1
ATOM 734 O O . THR A 1 89 ? 9.626 -16.838 8.651 1.00 77.06 89 THR A O 1
ATOM 737 N N . LEU A 1 90 ? 9.497 -15.346 6.976 1.00 76.94 90 LEU A N 1
ATOM 738 C CA . LEU A 1 90 ? 8.115 -14.946 7.272 1.00 76.94 90 LEU A CA 1
ATOM 739 C C . LEU A 1 90 ? 7.111 -16.073 7.002 1.00 76.94 90 LEU A C 1
ATOM 741 O O . LEU A 1 90 ? 6.300 -16.385 7.873 1.00 76.94 90 LEU A O 1
ATOM 745 N N . LEU A 1 91 ? 7.203 -16.732 5.845 1.00 79.81 91 LEU A N 1
ATOM 746 C CA . LEU A 1 91 ? 6.331 -17.854 5.488 1.00 79.81 91 LEU A CA 1
ATOM 747 C C . LEU A 1 91 ? 6.515 -19.042 6.439 1.00 79.81 91 LEU A C 1
ATOM 749 O O . LEU A 1 91 ? 5.536 -19.691 6.811 1.00 79.81 91 LEU A O 1
ATOM 753 N N . LYS A 1 92 ? 7.752 -19.295 6.889 1.00 82.12 92 LYS A N 1
ATOM 754 C CA . LYS A 1 92 ? 8.049 -20.307 7.910 1.00 82.12 92 LYS A CA 1
ATOM 755 C C . LYS A 1 92 ? 7.374 -19.982 9.240 1.00 82.12 92 LYS A C 1
ATOM 757 O O . LYS A 1 92 ? 6.792 -20.872 9.847 1.00 82.12 92 LYS A O 1
ATOM 762 N N . ARG A 1 93 ? 7.423 -18.722 9.688 1.00 74.38 93 ARG A N 1
ATOM 763 C CA . ARG A 1 93 ? 6.730 -18.276 10.913 1.00 74.38 93 ARG A CA 1
ATOM 764 C C . ARG A 1 93 ? 5.211 -18.374 10.794 1.00 74.38 93 ARG A C 1
ATOM 766 O O . ARG A 1 93 ? 4.554 -18.693 11.776 1.00 74.38 93 ARG A O 1
ATOM 773 N N . ALA A 1 94 ? 4.671 -18.110 9.608 1.00 79.56 94 ALA A N 1
ATOM 774 C CA . ALA A 1 94 ? 3.240 -18.177 9.336 1.00 79.56 94 ALA A CA 1
ATOM 775 C C . ALA A 1 94 ? 2.717 -19.610 9.106 1.00 79.56 94 ALA A C 1
ATOM 777 O O . ALA A 1 94 ? 1.529 -19.773 8.847 1.00 79.56 94 ALA A O 1
ATOM 778 N N . ASN A 1 95 ? 3.572 -20.644 9.174 1.00 78.56 95 ASN A N 1
ATOM 779 C CA . ASN A 1 95 ? 3.237 -22.027 8.804 1.00 78.56 95 ASN A CA 1
ATOM 780 C C . ASN A 1 95 ? 2.624 -22.152 7.392 1.00 78.56 95 ASN A C 1
ATOM 782 O O . ASN A 1 95 ? 1.813 -23.037 7.135 1.00 78.56 95 ASN A O 1
ATOM 786 N N . MET A 1 96 ? 3.017 -21.267 6.470 1.00 78.19 96 MET A N 1
ATOM 787 C CA . MET A 1 96 ? 2.525 -21.250 5.085 1.00 78.19 96 MET A CA 1
ATOM 788 C C . MET A 1 96 ? 3.474 -21.946 4.104 1.00 78.19 96 MET A C 1
ATOM 790 O O . MET A 1 96 ? 3.171 -22.048 2.918 1.00 78.19 96 MET A O 1
ATOM 794 N N . LEU A 1 97 ? 4.633 -22.417 4.574 1.00 75.62 97 LEU A N 1
ATOM 795 C CA . LEU A 1 97 ? 5.498 -23.263 3.760 1.00 75.62 97 LEU A CA 1
ATOM 796 C C . LEU A 1 97 ? 4.876 -24.659 3.637 1.00 75.62 97 LEU A C 1
ATOM 798 O O . LEU A 1 97 ? 4.420 -25.203 4.647 1.00 75.62 97 LEU A O 1
ATOM 802 N N . PRO A 1 98 ? 4.878 -25.263 2.436 1.00 71.25 98 PRO A N 1
ATOM 803 C CA . PRO A 1 98 ? 4.418 -26.632 2.277 1.00 71.25 98 PRO A CA 1
ATOM 804 C C . PRO A 1 98 ? 5.235 -27.547 3.194 1.00 71.25 98 PRO A C 1
ATOM 806 O O . PRO A 1 98 ? 6.468 -27.468 3.235 1.00 71.25 98 PRO A O 1
ATOM 809 N N . SER A 1 99 ? 4.556 -28.429 3.932 1.00 62.94 99 SER A N 1
ATOM 810 C CA . SER A 1 99 ? 5.224 -29.575 4.538 1.00 62.94 99 SER A CA 1
ATOM 811 C C . SER A 1 99 ? 5.885 -30.353 3.402 1.00 62.94 99 SER A C 1
ATOM 813 O O . SER A 1 99 ? 5.236 -30.678 2.414 1.00 62.94 99 SER A O 1
ATOM 815 N N . SER A 1 100 ? 7.203 -30.532 3.513 1.00 61.75 100 SER A N 1
ATOM 816 C CA . SER A 1 100 ? 8.101 -31.170 2.542 1.00 61.75 100 SER A CA 1
ATOM 817 C C . SER A 1 100 ? 7.408 -32.016 1.451 1.00 61.75 100 SER A C 1
ATOM 819 O O . SER A 1 100 ? 6.740 -32.998 1.791 1.00 61.75 100 SER A O 1
ATOM 821 N N . PRO A 1 101 ? 7.638 -31.750 0.149 1.00 53.56 101 PRO A N 1
ATOM 822 C CA . PRO A 1 101 ? 7.081 -32.561 -0.940 1.00 53.56 101 PRO A CA 1
ATOM 823 C C . PRO A 1 101 ? 7.612 -34.009 -0.978 1.00 53.56 101 PRO A C 1
ATOM 825 O O . PRO A 1 101 ? 7.199 -34.789 -1.829 1.00 53.56 101 PRO A O 1
ATOM 828 N N . TYR A 1 102 ? 8.500 -34.399 -0.058 1.00 49.84 102 TYR A N 1
ATOM 829 C CA . TYR A 1 102 ? 9.091 -35.739 -0.005 1.00 49.84 102 TYR A CA 1
ATOM 830 C C . TYR A 1 102 ? 8.381 -36.742 0.919 1.00 49.84 102 TYR A C 1
ATOM 832 O O . TYR A 1 102 ? 8.826 -37.882 1.020 1.00 49.84 102 TYR A O 1
ATOM 840 N N . ALA A 1 103 ? 7.283 -36.370 1.586 1.00 49.31 103 ALA A N 1
ATOM 841 C CA . ALA A 1 103 ? 6.598 -37.263 2.532 1.00 49.31 103 ALA A CA 1
ATOM 842 C C . ALA A 1 103 ? 5.433 -38.087 1.936 1.00 49.31 103 ALA A C 1
ATOM 844 O O . ALA A 1 103 ? 4.794 -38.835 2.670 1.00 49.31 103 ALA A O 1
ATOM 845 N N . ALA A 1 104 ? 5.148 -37.979 0.632 1.00 48.06 104 ALA A N 1
ATOM 846 C CA . ALA A 1 104 ? 4.008 -38.649 -0.013 1.00 48.06 104 ALA A CA 1
ATOM 847 C C . ALA A 1 104 ? 4.408 -39.601 -1.159 1.00 48.06 104 ALA A C 1
ATOM 849 O O . ALA A 1 104 ? 3.682 -39.735 -2.139 1.00 48.06 104 ALA A O 1
ATOM 850 N N . SER A 1 105 ? 5.566 -40.262 -1.061 1.00 49.12 105 SER A N 1
ATOM 851 C CA . SER A 1 105 ? 5.934 -41.345 -1.986 1.00 49.12 105 SER A CA 1
ATOM 852 C C . SER A 1 105 ? 6.678 -42.466 -1.266 1.00 49.12 105 SER A C 1
ATOM 854 O O . SER A 1 105 ? 7.841 -42.755 -1.535 1.00 49.12 105 SER A 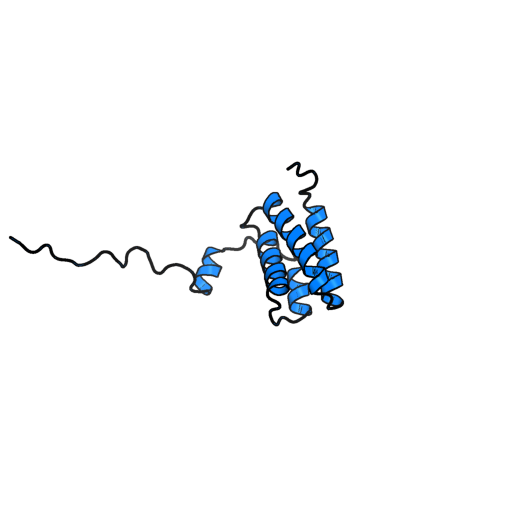O 1
ATOM 856 N N . THR A 1 106 ? 6.015 -43.103 -0.305 1.00 52.97 106 THR A N 1
ATOM 857 C CA . THR A 1 106 ? 6.400 -44.439 0.151 1.00 52.97 106 THR A CA 1
ATOM 858 C C . THR A 1 106 ? 5.149 -45.278 0.394 1.00 52.97 106 THR A C 1
ATOM 860 O O . THR A 1 106 ? 4.204 -44.835 1.037 1.00 52.97 106 THR A O 1
ATOM 863 N N . ALA A 1 107 ? 5.206 -46.512 -0.115 1.00 48.09 107 ALA A N 1
ATOM 864 C CA . ALA A 1 107 ? 4.292 -47.639 0.082 1.00 48.09 107 ALA A CA 1
ATOM 865 C C . ALA A 1 107 ? 3.108 -47.794 -0.895 1.00 48.09 107 ALA A C 1
ATOM 867 O O . ALA A 1 107 ? 1.970 -47.472 -0.576 1.00 48.09 107 ALA A O 1
ATOM 868 N N . GLN A 1 108 ? 3.361 -48.509 -2.000 1.00 44.34 108 GLN A N 1
ATOM 869 C CA . GLN A 1 108 ? 2.600 -49.732 -2.292 1.00 44.34 108 GLN A CA 1
ATOM 870 C C . GLN A 1 108 ? 3.568 -50.847 -2.744 1.00 44.34 108 GLN A C 1
ATOM 872 O O . GLN A 1 108 ? 4.368 -50.610 -3.651 1.00 44.34 108 GLN A O 1
ATOM 877 N N . PRO A 1 109 ? 3.559 -52.040 -2.114 1.00 51.75 109 PRO A N 1
ATOM 878 C CA . PRO A 1 109 ? 4.344 -53.178 -2.573 1.00 51.75 109 PRO A CA 1
ATOM 879 C C . PRO A 1 109 ? 3.676 -53.773 -3.817 1.00 51.75 109 PRO A C 1
ATOM 881 O O . PRO A 1 109 ? 2.472 -54.023 -3.835 1.00 51.75 109 PRO A O 1
ATOM 884 N N . VAL A 1 110 ? 4.465 -53.987 -4.865 1.00 54.56 110 VAL A N 1
ATOM 885 C CA . VAL A 1 110 ? 4.015 -54.628 -6.102 1.00 54.56 110 VAL A CA 1
ATOM 886 C C . VAL A 1 110 ? 3.750 -56.105 -5.790 1.00 54.56 110 VAL A C 1
ATOM 888 O O . VAL A 1 110 ? 4.679 -56.852 -5.490 1.00 54.56 110 VAL A O 1
ATOM 891 N N . SER A 1 111 ? 2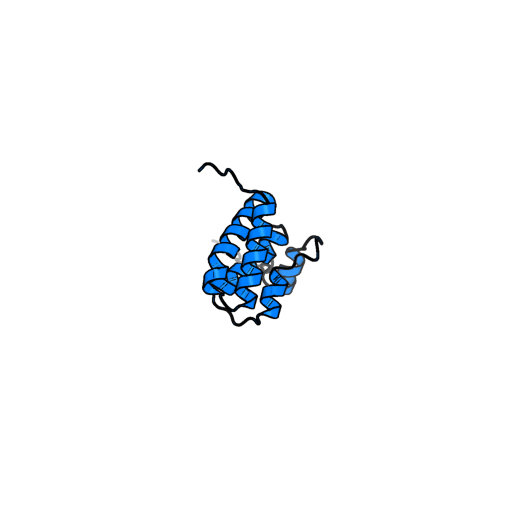.476 -56.502 -5.788 1.00 54.75 111 SER A N 1
ATOM 892 C CA . SER A 1 111 ? 2.052 -57.893 -5.613 1.00 54.75 111 SER A CA 1
ATOM 893 C C . SER A 1 111 ? 2.335 -58.683 -6.890 1.00 54.75 111 SER A C 1
ATOM 895 O O . SER A 1 111 ? 1.898 -58.302 -7.973 1.00 54.75 111 SER A O 1
ATOM 897 N N . THR A 1 112 ? 3.056 -59.786 -6.723 1.00 54.22 112 THR A N 1
ATOM 898 C CA . THR A 1 112 ? 3.318 -60.854 -7.694 1.00 54.22 112 THR A CA 1
ATOM 899 C C . THR A 1 112 ? 2.040 -61.403 -8.326 1.00 54.22 112 THR A C 1
ATOM 901 O O . THR A 1 112 ? 1.063 -61.650 -7.614 1.00 54.22 112 THR A O 1
ATOM 904 N N . ALA A 1 113 ? 2.103 -61.657 -9.634 1.00 57.53 113 ALA A N 1
ATOM 905 C CA . ALA A 1 113 ? 1.238 -62.568 -10.378 1.00 57.53 113 ALA A CA 1
ATOM 906 C C . ALA A 1 113 ? 2.126 -63.477 -11.235 1.00 57.53 113 ALA A C 1
ATOM 908 O O . ALA A 1 113 ? 3.127 -62.950 -11.776 1.00 57.53 113 ALA A O 1
#

Organism: Caenorhabditis briggsae (NCBI:txid6238)

Radius of gyration: 20.37 Å; chains: 1; bounding box: 29×74×37 Å

InterPro domains:
  IPR011990 Tetratricopeptide-like helical domain superfamily [G3DSA:1.25.40.10] (1-82)